Protein AF-A0A3P7J9U6-F1 (afdb_monomer)

Foldseek 3Di:
DDDVVVVVVVCVVLVQDWDWDQDPVGIHDIDRCPDDDDPPDPVVVVVVVVVVVVVVVVVVVVVVVVVVVVVVVD

Sequence (74 aa):
MVPEVYIQWIKMIYYGATSHVQTAAGQSKPFRIKTGVHQGSMLSPLLFITIMDAVTEDLSDSLHGLSCMQAMWG

pLDDT: mean 70.13, std 8.62, range [48.25, 85.81]

Radius of gyration: 19.61 Å; Cα contacts (8 Å, |Δi|>4): 30; chains: 1; bounding box: 53×16×51 Å

Organism: Strongylus vulgaris (NCBI:txid40348)

Structure (mmCIF, N/CA/C/O backbone):
data_AF-A0A3P7J9U6-F1
#
_entry.id   AF-A0A3P7J9U6-F1
#
loop_
_atom_site.group_PDB
_atom_site.id
_atom_site.type_symbol
_atom_site.label_atom_id
_atom_site.label_alt_id
_atom_site.label_comp_id
_atom_site.label_asym_id
_atom_site.label_entity_id
_atom_site.label_seq_id
_atom_site.pdbx_PDB_ins_code
_atom_site.Cartn_x
_atom_site.Cartn_y
_atom_site.Cartn_z
_atom_site.occupancy
_atom_site.B_iso_or_equiv
_atom_site.auth_seq_id
_atom_site.auth_comp_id
_atom_site.auth_asym_id
_atom_site.auth_atom_id
_atom_site.pdbx_PDB_model_num
ATOM 1 N N . MET A 1 1 ? 8.470 1.896 -14.862 1.00 57.72 1 MET A N 1
ATOM 2 C CA . MET A 1 1 ? 7.071 2.441 -14.953 1.00 57.72 1 MET A CA 1
ATOM 3 C C . MET A 1 1 ? 6.105 1.455 -14.304 1.00 57.72 1 MET A C 1
ATOM 5 O O . MET A 1 1 ? 6.169 0.294 -14.666 1.00 57.72 1 MET A O 1
ATOM 9 N N . VAL A 1 2 ? 5.206 1.868 -13.396 1.00 62.00 2 VAL A N 1
ATOM 10 C CA . VAL A 1 2 ? 4.264 0.928 -12.741 1.00 62.00 2 VAL A CA 1
ATOM 11 C C . VAL A 1 2 ? 3.176 0.476 -13.728 1.00 62.00 2 VAL A C 1
ATOM 13 O O . VAL A 1 2 ? 2.434 1.331 -14.220 1.00 62.00 2 VAL A O 1
ATOM 16 N N . PRO A 1 3 ? 3.034 -0.833 -14.008 1.00 79.56 3 PRO A N 1
ATOM 17 C CA . PRO A 1 3 ? 2.003 -1.316 -14.923 1.00 79.56 3 PRO A CA 1
ATOM 18 C C . PRO A 1 3 ? 0.579 -1.006 -14.441 1.00 79.56 3 PRO A C 1
ATOM 20 O O . PRO A 1 3 ? 0.238 -1.174 -13.269 1.00 79.56 3 PRO A O 1
ATOM 23 N N . GLU A 1 4 ? -0.280 -0.591 -15.371 1.00 75.56 4 GLU A N 1
ATOM 24 C CA . GLU A 1 4 ? -1.651 -0.136 -15.099 1.00 75.56 4 GLU A CA 1
ATOM 25 C C . GLU A 1 4 ? -2.528 -1.219 -14.441 1.00 75.56 4 GLU A C 1
ATOM 27 O O . GLU A 1 4 ? -3.408 -0.920 -13.627 1.00 75.56 4 GLU A O 1
ATOM 32 N N . VAL A 1 5 ? -2.214 -2.491 -14.711 1.00 65.50 5 VAL A N 1
ATOM 33 C CA . VAL A 1 5 ? -2.848 -3.654 -14.081 1.00 65.50 5 VAL A CA 1
ATOM 34 C C . VAL A 1 5 ? -2.696 -3.631 -12.557 1.00 65.50 5 VAL A C 1
ATOM 36 O O . VAL A 1 5 ? -3.671 -3.860 -11.845 1.00 65.50 5 VAL A O 1
ATOM 39 N N . TYR A 1 6 ? -1.538 -3.238 -12.022 1.00 64.31 6 TYR A N 1
ATOM 40 C CA . TYR A 1 6 ? -1.340 -3.171 -10.572 1.00 64.31 6 TYR A CA 1
ATOM 41 C C . TYR A 1 6 ? -2.189 -2.071 -9.936 1.00 64.31 6 TYR A C 1
ATOM 43 O O . TYR A 1 6 ? -2.779 -2.265 -8.873 1.00 64.31 6 TYR A O 1
ATOM 51 N N . ILE A 1 7 ? -2.338 -0.937 -10.623 1.00 72.50 7 ILE A N 1
ATOM 52 C CA . ILE A 1 7 ? -3.186 0.168 -10.168 1.00 72.50 7 ILE A CA 1
ATOM 53 C C . ILE A 1 7 ? -4.656 -0.273 -10.117 1.00 72.50 7 ILE A C 1
ATOM 55 O O . ILE A 1 7 ? -5.364 0.053 -9.161 1.00 72.50 7 ILE A O 1
ATOM 59 N N . GLN A 1 8 ? -5.128 -1.027 -11.113 1.00 72.88 8 GLN A N 1
ATOM 60 C CA . GLN A 1 8 ? -6.493 -1.560 -11.129 1.00 72.88 8 GLN A CA 1
ATOM 61 C C . GLN A 1 8 ? -6.746 -2.565 -10.004 1.00 72.88 8 GLN A C 1
ATOM 63 O O . GLN A 1 8 ? -7.781 -2.490 -9.341 1.00 72.88 8 GLN A O 1
ATOM 68 N N . TRP A 1 9 ? -5.804 -3.471 -9.755 1.00 69.00 9 TRP A N 1
ATOM 69 C CA . TRP A 1 9 ? -5.936 -4.484 -8.709 1.00 69.00 9 TRP A CA 1
ATOM 70 C C . TRP A 1 9 ? -5.968 -3.849 -7.319 1.00 69.00 9 TRP A C 1
ATOM 72 O O . TRP A 1 9 ? -6.836 -4.170 -6.510 1.00 69.00 9 TRP A O 1
ATOM 82 N N . ILE A 1 10 ? -5.106 -2.860 -7.072 1.00 69.94 10 ILE A N 1
ATOM 83 C CA . ILE A 1 10 ? -5.117 -2.082 -5.828 1.00 69.94 10 ILE A CA 1
ATOM 84 C C . ILE A 1 10 ? -6.452 -1.343 -5.671 1.00 69.94 10 ILE A C 1
ATOM 86 O O . ILE A 1 10 ? -7.065 -1.395 -4.605 1.00 69.94 10 ILE A O 1
ATOM 90 N N . LYS A 1 11 ? -6.958 -0.703 -6.731 1.00 71.81 11 LYS A N 1
ATOM 91 C CA . LYS A 1 11 ? -8.272 -0.042 -6.694 1.00 71.81 11 LYS A CA 1
ATOM 92 C C . LYS A 1 11 ? -9.406 -1.017 -6.368 1.00 71.81 11 LYS A C 1
ATOM 94 O O . LYS A 1 11 ? -10.288 -0.640 -5.603 1.00 71.81 11 LYS A O 1
ATOM 99 N N . MET A 1 12 ? -9.379 -2.244 -6.894 1.00 71.19 12 MET A N 1
ATOM 100 C CA . MET A 1 12 ? -10.367 -3.283 -6.570 1.00 71.19 12 MET A CA 1
ATOM 101 C C . MET A 1 12 ? -10.292 -3.731 -5.110 1.00 71.19 12 MET A C 1
ATOM 103 O O . MET A 1 12 ? -11.325 -3.823 -4.456 1.00 71.19 12 MET A O 1
ATOM 107 N N . ILE A 1 13 ? -9.091 -3.955 -4.577 1.00 71.31 13 ILE A N 1
ATOM 108 C CA . ILE A 1 13 ? -8.886 -4.398 -3.189 1.00 71.31 13 ILE A CA 1
ATOM 109 C C . ILE A 1 13 ? -9.414 -3.366 -2.182 1.00 71.31 13 ILE A C 1
ATOM 111 O O . ILE A 1 13 ? -9.984 -3.727 -1.154 1.00 71.31 13 ILE A O 1
ATOM 115 N N . TYR A 1 14 ? -9.250 -2.076 -2.479 1.00 67.94 14 TYR A N 1
ATOM 116 C CA . TYR A 1 14 ? -9.733 -0.992 -1.620 1.00 67.94 14 TYR A CA 1
ATOM 117 C C . TYR A 1 14 ? -11.176 -0.557 -1.928 1.00 67.94 14 TYR A C 1
ATOM 119 O O . TYR A 1 14 ? -11.739 0.261 -1.192 1.00 67.94 14 TYR A O 1
ATOM 127 N N . TYR A 1 15 ? -11.805 -1.085 -2.984 1.00 74.88 15 TYR A N 1
ATOM 128 C CA . TYR A 1 15 ? -13.164 -0.704 -3.358 1.00 74.88 15 TYR A CA 1
ATOM 129 C C . TYR A 1 15 ? -14.167 -1.168 -2.297 1.00 74.88 15 TYR A C 1
ATOM 131 O O . TYR A 1 15 ? -14.363 -2.357 -2.069 1.00 74.88 15 TYR A O 1
ATOM 139 N N . GLY A 1 16 ? -14.816 -0.209 -1.633 1.00 69.06 16 GLY A N 1
ATOM 140 C CA . GLY A 1 16 ? -15.829 -0.502 -0.616 1.00 69.06 16 GLY A CA 1
ATOM 141 C C . GLY A 1 16 ? -15.277 -1.009 0.720 1.00 69.06 16 GLY A C 1
ATOM 142 O O . GLY A 1 16 ? -16.069 -1.382 1.582 1.00 69.06 16 GLY A O 1
ATOM 143 N N . ALA A 1 17 ? -13.957 -0.986 0.932 1.00 71.25 17 ALA A N 1
ATOM 144 C CA . ALA A 1 17 ? -13.350 -1.434 2.181 1.00 71.25 17 ALA A CA 1
ATOM 145 C C . ALA A 1 17 ? -13.822 -0.595 3.389 1.00 71.25 17 ALA A C 1
ATOM 147 O O . ALA A 1 17 ? -13.788 0.644 3.387 1.00 71.25 17 ALA A O 1
ATOM 148 N N . THR A 1 18 ? -14.245 -1.282 4.452 1.00 71.06 18 THR A N 1
ATOM 149 C CA . THR A 1 18 ? -14.670 -0.682 5.726 1.00 71.06 18 THR A CA 1
ATOM 150 C C . THR A 1 18 ? 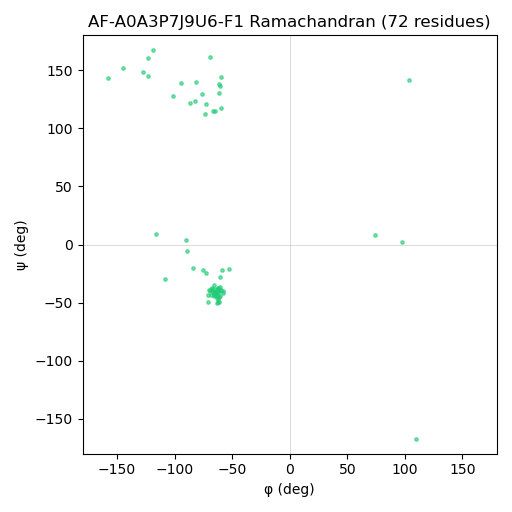-13.847 -1.227 6.882 1.00 71.06 18 THR A C 1
ATOM 152 O O . THR A 1 18 ? -13.513 -2.408 6.900 1.00 71.06 18 THR A O 1
ATOM 155 N N . SER A 1 19 ? -13.575 -0.379 7.867 1.00 72.75 19 SER A N 1
ATOM 156 C CA . SER A 1 19 ? -12.814 -0.697 9.073 1.00 72.75 19 SER A CA 1
ATOM 157 C C . SER A 1 19 ? -13.631 -0.414 10.328 1.00 72.75 19 SER A C 1
ATOM 159 O O . SER A 1 19 ? -14.586 0.358 10.286 1.00 72.75 19 SER A O 1
ATOM 161 N N . HIS A 1 20 ? -13.256 -1.011 11.452 1.00 73.44 20 HIS A N 1
ATOM 162 C CA . HIS A 1 20 ? -13.755 -0.659 12.775 1.00 73.44 20 HIS A CA 1
ATOM 163 C C . HIS A 1 20 ? -12.626 -0.819 13.804 1.00 73.44 20 HIS A C 1
ATOM 165 O O . HIS A 1 20 ? -11.696 -1.597 13.600 1.00 73.44 20 HIS A O 1
ATOM 171 N N . VAL A 1 21 ? -12.679 -0.046 14.887 1.00 76.94 21 VAL A N 1
ATOM 172 C CA . VAL A 1 21 ? -11.658 -0.027 15.941 1.00 76.94 21 VAL A CA 1
ATOM 173 C 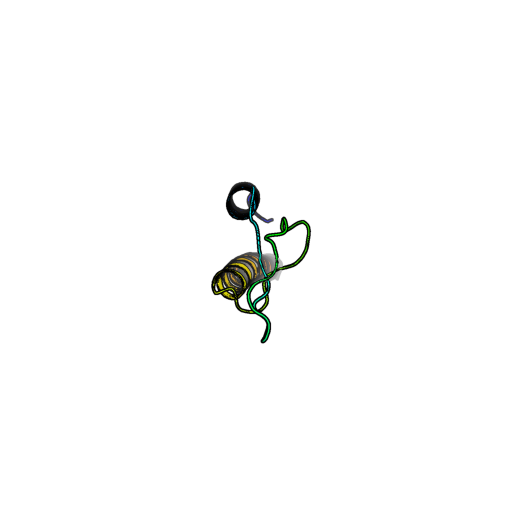C . VAL A 1 21 ? -12.141 -0.844 17.130 1.00 76.94 21 VAL A C 1
ATOM 175 O O . VAL A 1 21 ? -13.216 -0.566 17.662 1.00 76.94 21 VAL A O 1
ATOM 178 N N . GLN A 1 22 ? -11.323 -1.789 17.592 1.00 82.06 22 GLN A N 1
ATOM 179 C CA . GLN A 1 22 ? -11.583 -2.508 18.834 1.00 82.06 22 GLN A CA 1
ATOM 180 C C . GLN A 1 22 ? -11.014 -1.743 20.023 1.00 82.06 22 GLN A C 1
ATOM 182 O O . GLN A 1 22 ? -9.819 -1.466 20.091 1.00 82.06 22 GLN A O 1
ATOM 187 N N . THR A 1 23 ? -11.882 -1.401 20.968 1.00 80.44 23 THR A N 1
ATOM 188 C CA . THR A 1 23 ? -11.535 -0.700 22.207 1.00 80.44 23 THR A CA 1
ATOM 189 C C . THR A 1 23 ? -11.894 -1.562 23.415 1.00 80.44 23 THR A C 1
ATOM 191 O O . THR A 1 23 ? -12.642 -2.533 23.293 1.00 80.44 23 THR A O 1
ATOM 194 N N . ALA A 1 24 ? -11.420 -1.186 24.607 1.00 81.88 24 ALA A N 1
ATOM 195 C CA . ALA A 1 24 ? -11.823 -1.843 25.855 1.00 81.88 24 ALA A CA 1
ATOM 196 C C . ALA A 1 24 ? -13.346 -1.774 26.111 1.00 81.88 24 ALA A C 1
ATOM 198 O O . ALA A 1 24 ? -13.887 -2.612 26.823 1.00 81.88 24 ALA A O 1
ATOM 199 N N . ALA A 1 25 ? -14.039 -0.807 25.496 1.00 85.81 25 ALA A N 1
ATOM 200 C CA . ALA A 1 25 ? -15.492 -0.655 25.551 1.00 85.81 25 ALA A CA 1
ATOM 201 C C . ALA A 1 25 ? -16.237 -1.414 24.430 1.00 85.81 25 ALA A C 1
ATOM 203 O O . ALA A 1 25 ? -17.456 -1.302 24.319 1.00 85.81 25 ALA A O 1
ATOM 204 N N . GLY A 1 26 ? -15.523 -2.173 23.590 1.00 83.25 26 GLY A N 1
ATOM 205 C CA . GLY A 1 26 ? -16.073 -2.906 22.449 1.00 83.25 26 GLY A CA 1
ATOM 206 C C . GLY A 1 26 ? -15.670 -2.324 21.092 1.00 83.25 26 GLY A C 1
ATOM 207 O O . GLY A 1 26 ? -14.744 -1.516 20.982 1.00 83.25 26 GLY A O 1
ATOM 208 N N . GLN A 1 27 ? -16.352 -2.779 20.040 1.00 80.56 27 GLN A N 1
ATOM 209 C CA . GLN A 1 27 ? -16.075 -2.379 18.658 1.00 80.56 27 GLN A CA 1
ATOM 210 C C . GLN A 1 27 ? -16.716 -1.035 18.311 1.00 80.56 27 GLN A C 1
ATOM 212 O O . GLN A 1 27 ? -17.874 -0.778 18.647 1.00 80.56 27 GLN A O 1
ATOM 217 N N . SER A 1 28 ? -15.995 -0.195 17.570 1.00 79.69 28 SER A N 1
ATOM 218 C CA . SER A 1 28 ? -16.561 1.011 16.973 1.00 79.69 28 SER A CA 1
ATOM 219 C C . SER A 1 28 ? -17.546 0.663 15.856 1.00 79.69 28 SER A C 1
ATOM 221 O O . SER A 1 28 ? -17.500 -0.412 15.257 1.00 79.69 28 SER A O 1
ATOM 223 N N . LYS A 1 29 ? -18.403 1.623 15.495 1.00 80.81 29 LYS A N 1
ATOM 224 C CA . LYS A 1 29 ? -19.181 1.515 14.256 1.00 80.81 29 LYS A CA 1
ATOM 225 C C . LYS A 1 29 ? -18.229 1.410 13.050 1.00 80.81 29 LYS A C 1
ATOM 227 O O . LYS A 1 29 ? -17.184 2.071 13.069 1.00 80.81 29 LYS A O 1
ATOM 232 N N . PRO A 1 30 ? -18.578 0.625 12.016 1.00 77.19 30 PRO A N 1
ATOM 233 C CA . PRO A 1 30 ? -17.789 0.555 10.796 1.00 77.19 30 PRO A CA 1
ATOM 234 C C . PRO A 1 30 ? -17.693 1.923 10.117 1.00 77.19 30 PRO A C 1
ATOM 236 O O . PRO A 1 30 ? -18.694 2.631 9.989 1.00 77.19 30 PRO A O 1
ATOM 239 N N . PHE A 1 31 ? -16.505 2.287 9.647 1.00 75.19 31 PHE A N 1
ATOM 240 C CA . PHE A 1 31 ? -16.259 3.488 8.856 1.00 75.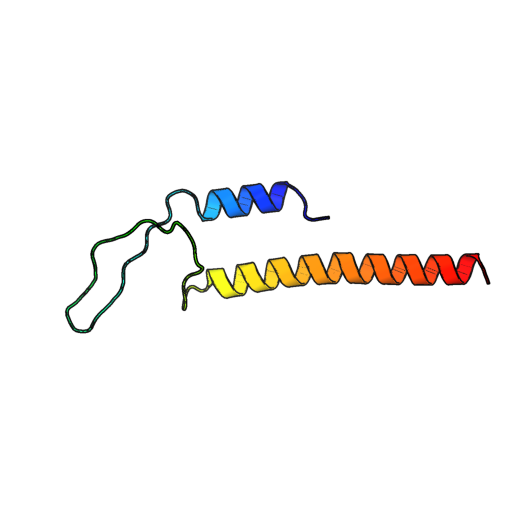19 31 PHE A CA 1
ATOM 241 C C . PHE A 1 31 ? -15.524 3.141 7.558 1.00 75.19 31 PHE A C 1
ATOM 243 O O . PHE A 1 31 ? -14.753 2.184 7.480 1.00 75.19 31 PHE A O 1
ATOM 250 N N . ARG A 1 32 ? -15.797 3.912 6.501 1.00 67.38 32 ARG A N 1
ATOM 251 C CA . ARG A 1 32 ? -15.231 3.676 5.167 1.00 67.38 32 ARG A CA 1
ATOM 252 C C . ARG A 1 32 ? -13.774 4.125 5.123 1.00 67.38 32 ARG A C 1
ATOM 254 O O . ARG A 1 32 ? -13.486 5.269 5.476 1.00 67.38 32 ARG A O 1
ATOM 261 N N . ILE A 1 33 ? -12.881 3.265 4.641 1.00 62.25 33 ILE A N 1
ATOM 262 C CA . ILE A 1 33 ? -11.471 3.617 4.461 1.00 62.25 33 ILE A CA 1
ATOM 263 C C . ILE A 1 33 ? -11.381 4.550 3.248 1.00 62.25 33 ILE A C 1
ATOM 265 O O . ILE A 1 33 ? -11.706 4.159 2.130 1.00 62.25 33 ILE A O 1
ATOM 269 N N . LYS A 1 34 ? -11.027 5.819 3.478 1.00 59.72 34 LYS A N 1
ATOM 270 C CA . LYS A 1 34 ? -10.882 6.833 2.414 1.00 59.72 34 LYS A CA 1
ATOM 271 C C . LYS A 1 34 ? -9.424 7.203 2.143 1.00 59.72 34 LYS A C 1
ATOM 273 O O . LYS A 1 34 ? -9.104 7.527 1.008 1.00 59.72 34 LYS A O 1
ATOM 278 N N . THR A 1 35 ? -8.561 7.120 3.152 1.00 56.41 35 THR A N 1
ATOM 279 C CA . THR A 1 35 ? -7.111 7.331 3.076 1.00 56.41 35 THR A CA 1
ATOM 280 C C . THR A 1 35 ? -6.456 6.628 4.269 1.00 56.41 35 THR A C 1
ATOM 282 O O . THR A 1 35 ? -7.027 6.609 5.359 1.00 56.41 35 THR A O 1
ATOM 285 N N . GLY A 1 36 ? -5.271 6.047 4.068 1.00 57.25 36 GLY A N 1
ATOM 286 C CA . GLY A 1 36 ? -4.503 5.376 5.122 1.00 57.25 36 GLY A CA 1
ATOM 287 C C . GLY A 1 36 ? -4.565 3.849 5.066 1.00 57.25 36 GLY A C 1
ATOM 288 O O . GLY A 1 36 ? -5.591 3.250 4.745 1.00 57.25 36 GLY A O 1
ATOM 289 N N . VAL A 1 37 ? -3.427 3.228 5.367 1.00 56.66 37 VAL A N 1
ATOM 290 C CA . VAL A 1 37 ? -3.251 1.778 5.416 1.00 56.66 37 VAL A CA 1
ATOM 291 C C . VAL A 1 37 ? -3.457 1.296 6.856 1.00 56.66 37 VAL A C 1
ATOM 293 O O . VAL A 1 37 ? -3.018 1.945 7.803 1.00 56.66 37 VAL A O 1
ATOM 296 N N . HIS A 1 38 ? -4.149 0.168 7.032 1.00 56.28 38 HIS A N 1
AT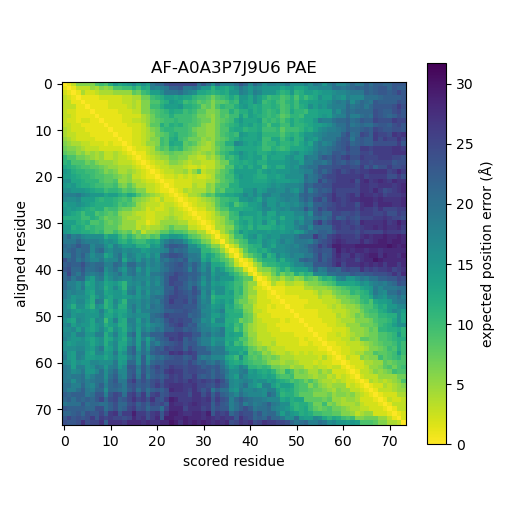OM 297 C CA . HIS A 1 38 ? -4.424 -0.422 8.345 1.00 56.28 38 HIS A CA 1
ATOM 298 C C . HIS A 1 38 ? -3.123 -0.772 9.092 1.00 56.28 38 HIS A C 1
ATOM 300 O O . HIS A 1 38 ? -2.399 -1.677 8.673 1.00 56.28 38 HIS A O 1
ATOM 306 N N . GLN A 1 39 ? -2.866 -0.151 10.247 1.00 54.59 39 GLN A N 1
ATOM 307 C CA . GLN A 1 39 ? -1.878 -0.675 11.194 1.00 54.59 39 GLN A CA 1
ATOM 308 C C . GLN A 1 39 ? -2.393 -2.027 11.721 1.00 54.59 39 GLN A C 1
ATOM 310 O O . GLN A 1 39 ? -3.459 -2.091 12.330 1.00 54.59 39 GLN A O 1
ATOM 315 N N . GLY A 1 40 ? -1.678 -3.112 11.406 1.00 53.44 40 GLY A N 1
ATOM 316 C CA . GLY A 1 40 ? -2.040 -4.486 11.783 1.00 53.44 40 GLY A CA 1
ATOM 317 C C . GLY A 1 40 ? -2.768 -5.318 10.715 1.00 53.44 40 GLY A C 1
ATOM 318 O O . GLY A 1 40 ? -3.089 -6.472 10.980 1.00 53.44 40 GLY A O 1
ATOM 319 N N . SER A 1 41 ? -3.009 -4.799 9.505 1.00 55.16 41 SER A N 1
AT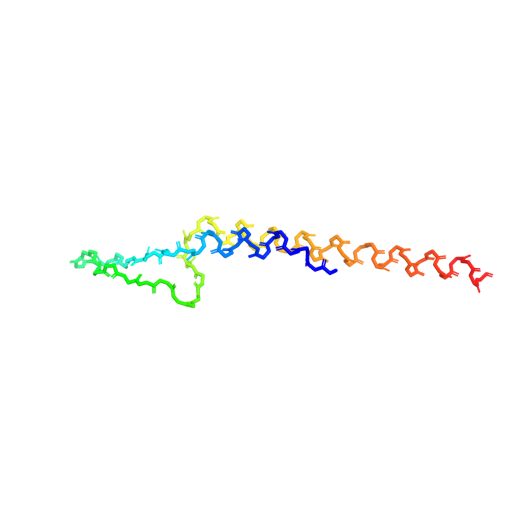OM 320 C CA . SER A 1 41 ? -3.503 -5.638 8.399 1.00 55.16 41 SER A CA 1
ATOM 321 C C . SER A 1 41 ? -2.336 -6.366 7.737 1.00 55.16 41 SER A C 1
ATOM 323 O O . SER A 1 41 ? -1.430 -5.708 7.233 1.00 55.16 41 SER A O 1
ATOM 325 N N . MET A 1 42 ? -2.375 -7.705 7.670 1.00 53.09 42 MET A N 1
ATOM 326 C CA . MET A 1 42 ? -1.416 -8.519 6.894 1.00 53.09 42 MET A CA 1
ATOM 327 C C . MET A 1 42 ? -1.300 -8.081 5.423 1.00 53.09 42 MET A C 1
ATOM 329 O O . MET A 1 42 ? -0.284 -8.329 4.777 1.00 53.09 42 MET A O 1
ATOM 333 N N . LEU A 1 43 ? -2.314 -7.384 4.905 1.00 60.06 43 LEU A N 1
ATOM 334 C CA . LEU A 1 43 ? -2.327 -6.851 3.548 1.00 60.06 43 LEU A CA 1
ATOM 335 C C . LEU A 1 43 ? -1.394 -5.642 3.369 1.00 60.06 43 LEU A C 1
ATOM 337 O O . LEU A 1 43 ? -0.946 -5.385 2.259 1.00 60.06 43 LEU A O 1
ATOM 341 N N . SER A 1 44 ? -1.087 -4.906 4.443 1.00 63.62 44 SER A N 1
ATOM 342 C CA . SER A 1 44 ? -0.186 -3.747 4.405 1.00 63.62 44 SER A CA 1
ATOM 343 C C . SER A 1 44 ? 1.272 -4.150 4.181 1.00 63.62 44 SER A C 1
ATOM 345 O O . SER A 1 44 ? 1.887 -3.575 3.286 1.00 63.62 44 SER A O 1
ATOM 347 N N . PRO A 1 45 ? 1.842 -5.118 4.930 1.00 62.41 45 PRO A N 1
ATOM 348 C CA . PRO A 1 45 ? 3.150 -5.671 4.608 1.00 62.41 45 PRO A CA 1
ATOM 349 C C . PRO A 1 45 ? 3.189 -6.272 3.208 1.00 62.41 45 PRO A C 1
ATOM 351 O O . PRO A 1 45 ? 4.146 -6.025 2.490 1.00 62.41 45 PRO A O 1
ATOM 354 N N . LEU A 1 46 ? 2.141 -6.995 2.793 1.00 68.50 46 LEU A N 1
ATOM 355 C CA . LEU A 1 46 ? 2.106 -7.615 1.469 1.00 68.50 46 LEU A CA 1
ATOM 356 C C . LEU A 1 46 ? 2.150 -6.562 0.354 1.00 68.50 46 LEU A C 1
ATOM 358 O O . LEU A 1 46 ? 3.016 -6.636 -0.506 1.00 68.50 46 LEU A O 1
ATOM 362 N N . LEU A 1 47 ? 1.293 -5.537 0.415 1.00 69.00 47 LEU A N 1
ATOM 363 C CA . LEU A 1 47 ? 1.297 -4.429 -0.547 1.00 69.00 47 LEU A CA 1
ATOM 364 C C . LEU A 1 47 ? 2.613 -3.647 -0.523 1.00 69.00 47 LEU A C 1
ATOM 366 O O . LEU A 1 47 ? 3.105 -3.262 -1.578 1.00 69.00 47 LEU A O 1
ATOM 370 N N . PHE A 1 48 ? 3.191 -3.423 0.659 1.00 71.38 48 PHE A N 1
ATOM 371 C CA . PHE A 1 48 ? 4.484 -2.757 0.781 1.00 71.38 48 PHE A CA 1
ATOM 372 C C . PHE A 1 48 ? 5.596 -3.579 0.117 1.00 71.38 48 PHE A C 1
ATOM 374 O O . PHE A 1 48 ? 6.351 -3.028 -0.674 1.00 71.38 48 PHE A O 1
ATOM 381 N N . ILE A 1 49 ? 5.648 -4.892 0.360 1.00 76.44 49 ILE A N 1
ATOM 382 C CA . ILE A 1 49 ? 6.623 -5.804 -0.257 1.00 76.44 49 ILE A CA 1
ATOM 383 C C . ILE A 1 49 ? 6.441 -5.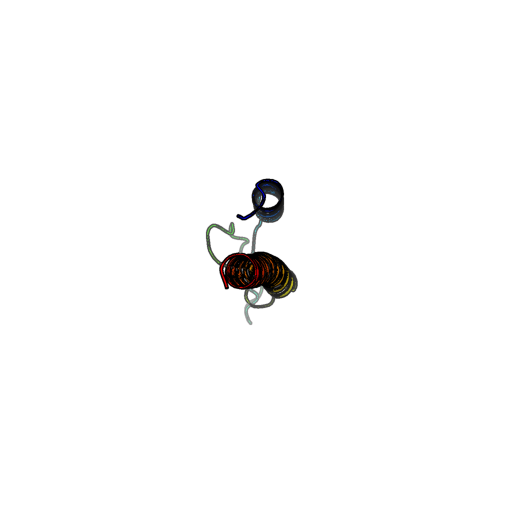841 -1.777 1.00 76.44 49 ILE A C 1
ATOM 385 O O . ILE A 1 49 ? 7.415 -5.661 -2.493 1.00 76.44 49 ILE A O 1
ATOM 389 N N . THR A 1 50 ? 5.212 -5.977 -2.288 1.00 75.75 50 THR A N 1
ATOM 390 C CA . THR A 1 50 ? 4.961 -6.008 -3.742 1.00 75.75 50 THR A CA 1
ATOM 391 C C . THR A 1 50 ? 5.365 -4.703 -4.432 1.00 75.75 50 THR A C 1
ATOM 393 O O . THR A 1 50 ? 5.898 -4.727 -5.538 1.00 75.75 50 THR A O 1
ATOM 396 N N . ILE A 1 51 ? 5.132 -3.552 -3.791 1.00 77.00 51 ILE A N 1
ATOM 397 C CA . ILE A 1 51 ? 5.564 -2.252 -4.322 1.00 77.00 51 ILE A CA 1
ATOM 398 C C . ILE A 1 51 ? 7.092 -2.142 -4.292 1.00 77.00 51 ILE A C 1
ATOM 400 O O . ILE A 1 51 ? 7.682 -1.689 -5.269 1.00 77.00 51 ILE A O 1
ATOM 404 N N . MET A 1 52 ? 7.735 -2.560 -3.199 1.00 76.94 52 MET A N 1
ATOM 405 C CA . MET A 1 52 ? 9.192 -2.513 -3.067 1.00 76.94 52 MET A CA 1
ATOM 406 C C . MET A 1 52 ? 9.901 -3.458 -4.045 1.00 76.94 52 MET A C 1
ATOM 408 O O . MET A 1 52 ? 10.914 -3.054 -4.613 1.00 76.94 52 MET A O 1
ATOM 412 N N . ASP A 1 53 ? 9.364 -4.653 -4.299 1.00 74.62 53 ASP A N 1
ATOM 413 C CA . ASP A 1 53 ? 9.888 -5.581 -5.312 1.00 74.62 53 ASP A CA 1
ATOM 414 C C . ASP A 1 53 ? 9.820 -4.961 -6.710 1.00 74.62 53 ASP A C 1
ATOM 416 O O . ASP A 1 53 ? 10.839 -4.884 -7.391 1.00 74.62 53 ASP A O 1
ATOM 420 N N . ALA A 1 54 ? 8.665 -4.411 -7.104 1.00 77.75 54 ALA A N 1
ATOM 421 C CA . ALA A 1 54 ? 8.508 -3.775 -8.413 1.00 77.75 54 ALA A CA 1
ATOM 422 C C . ALA A 1 54 ? 9.427 -2.551 -8.601 1.00 77.75 54 ALA A C 1
ATOM 424 O O . ALA A 1 54 ? 9.953 -2.325 -9.688 1.00 77.75 54 ALA A O 1
ATOM 425 N N . VAL A 1 55 ? 9.638 -1.752 -7.547 1.00 76.25 55 VAL A N 1
ATOM 426 C CA . VAL A 1 55 ? 10.572 -0.611 -7.576 1.00 76.25 55 VAL A CA 1
ATOM 427 C C . VAL A 1 55 ? 12.023 -1.085 -7.671 1.00 76.25 55 VAL A C 1
ATOM 429 O O . VAL A 1 55 ? 12.827 -0.462 -8.363 1.00 76.25 55 VAL A O 1
ATOM 432 N N . THR A 1 56 ? 12.367 -2.176 -6.986 1.00 74.75 56 THR A N 1
ATOM 433 C CA . THR A 1 56 ? 13.723 -2.736 -7.003 1.00 74.75 56 THR A CA 1
ATOM 434 C C . THR A 1 56 ? 14.040 -3.359 -8.358 1.00 74.75 56 THR A C 1
ATOM 436 O O . THR A 1 56 ? 15.139 -3.156 -8.863 1.00 74.75 56 THR A O 1
ATOM 439 N N . GLU A 1 57 ? 13.080 -4.041 -8.983 1.00 77.69 57 GLU A N 1
ATOM 440 C CA . GLU A 1 57 ? 13.202 -4.589 -10.338 1.00 77.69 57 GLU A CA 1
ATOM 441 C C . GLU A 1 57 ? 13.413 -3.475 -11.380 1.00 77.69 57 GLU A C 1
ATOM 443 O O . GLU A 1 57 ? 14.401 -3.509 -12.110 1.00 77.69 57 GLU A O 1
ATOM 448 N N . ASP A 1 58 ? 12.583 -2.420 -11.371 1.00 76.69 58 ASP A N 1
ATOM 449 C CA . ASP A 1 58 ? 12.698 -1.265 -12.290 1.00 76.69 58 ASP A CA 1
ATOM 450 C C . ASP A 1 58 ? 14.050 -0.536 -12.116 1.00 76.69 58 ASP A C 1
ATOM 452 O O . ASP A 1 58 ? 14.668 -0.085 -13.087 1.00 76.69 58 ASP A O 1
ATOM 456 N N . LEU A 1 59 ? 14.550 -0.450 -10.877 1.00 78.69 59 LEU A N 1
ATOM 457 C CA . LEU A 1 59 ? 15.858 0.132 -10.571 1.00 78.69 59 LEU A CA 1
ATOM 458 C C . LEU A 1 59 ? 17.010 -0.765 -11.039 1.00 78.69 59 LEU A C 1
ATOM 460 O O . LEU A 1 59 ? 17.981 -0.262 -11.605 1.00 78.69 59 LEU A O 1
ATOM 464 N N . SER A 1 60 ? 16.918 -2.074 -10.815 1.00 79.25 60 SER A N 1
ATOM 465 C CA . SER A 1 60 ? 17.960 -3.028 -11.197 1.00 79.25 60 SER A CA 1
ATOM 466 C C . SER A 1 60 ? 18.096 -3.124 -12.718 1.00 79.25 60 SER A C 1
ATOM 468 O O . SER A 1 60 ? 19.216 -3.096 -13.230 1.00 79.25 60 SER A O 1
ATOM 470 N N . ASP A 1 61 ? 16.977 -3.122 -13.444 1.00 79.00 61 ASP A N 1
ATOM 471 C CA . ASP A 1 61 ? 16.954 -3.063 -14.908 1.00 79.00 61 ASP A CA 1
ATOM 472 C C . ASP A 1 61 ? 17.550 -1.752 -15.432 1.00 79.00 61 ASP A C 1
ATOM 474 O O . ASP A 1 61 ? 18.351 -1.753 -16.371 1.00 79.00 61 ASP A O 1
ATOM 478 N N . SER A 1 62 ? 17.240 -0.626 -14.783 1.00 77.69 62 SER A N 1
ATOM 479 C CA . SER A 1 62 ? 17.815 0.677 -15.132 1.00 77.69 62 SER A CA 1
ATOM 480 C C . SER A 1 62 ? 19.334 0.725 -14.912 1.00 77.69 62 SER A C 1
ATOM 482 O O . SER A 1 62 ? 20.068 1.258 -15.747 1.00 77.69 62 SER A O 1
ATOM 484 N 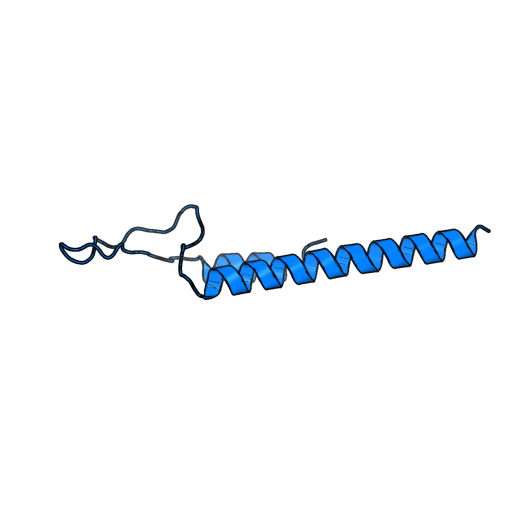N . LEU A 1 63 ? 19.831 0.145 -13.815 1.00 75.38 63 LEU A N 1
ATOM 485 C CA . LEU A 1 63 ? 21.264 0.064 -13.509 1.00 75.38 63 LEU A CA 1
ATOM 486 C C . LEU A 1 63 ? 22.007 -0.877 -14.467 1.00 75.38 63 LEU A C 1
ATOM 488 O O . LEU A 1 63 ? 23.105 -0.547 -14.922 1.00 75.38 63 LEU A O 1
ATOM 492 N N . HIS A 1 64 ? 21.408 -2.013 -14.828 1.00 76.88 64 HIS A N 1
ATOM 493 C CA . HIS A 1 64 ? 21.942 -2.914 -15.852 1.00 76.88 64 HIS A CA 1
ATOM 494 C C . HIS A 1 64 ? 21.985 -2.246 -17.232 1.00 76.88 64 HIS A C 1
ATOM 496 O O . HIS A 1 64 ? 22.987 -2.358 -17.941 1.00 76.88 64 HIS A O 1
ATOM 502 N N . GLY A 1 65 ? 20.944 -1.493 -17.594 1.00 69.00 65 GLY A N 1
ATOM 503 C CA . GLY A 1 65 ? 20.905 -0.702 -18.822 1.00 69.00 65 GLY A CA 1
ATOM 504 C C . GLY A 1 65 ? 22.017 0.348 -18.881 1.00 69.00 65 GLY A C 1
ATOM 505 O O . GLY A 1 65 ? 22.698 0.458 -19.901 1.00 69.00 65 GLY A O 1
ATOM 506 N N . LEU A 1 66 ? 22.263 1.075 -17.783 1.00 70.25 66 LEU A N 1
ATOM 507 C CA . LEU A 1 66 ? 23.377 2.027 -17.688 1.00 70.25 66 LEU A CA 1
ATOM 508 C C . LEU A 1 66 ? 24.742 1.344 -17.810 1.00 70.25 66 LEU A C 1
ATOM 510 O O . LEU A 1 66 ? 25.604 1.834 -18.536 1.00 70.25 66 LEU A O 1
ATOM 514 N N . SER A 1 67 ? 24.937 0.205 -17.141 1.00 71.31 67 SER A N 1
ATOM 515 C CA . SER A 1 67 ? 26.183 -0.562 -17.229 1.00 71.31 67 SER A CA 1
ATOM 516 C C . SER A 1 67 ? 26.455 -1.051 -18.654 1.00 71.31 67 SER A C 1
ATOM 518 O O . SER A 1 67 ? 27.587 -0.951 -19.126 1.00 71.31 67 SER A O 1
ATOM 520 N N . CYS A 1 68 ? 25.423 -1.517 -19.360 1.00 62.69 68 CYS A N 1
ATOM 521 C CA . CYS A 1 68 ? 25.526 -1.955 -20.749 1.00 62.69 68 CYS A CA 1
ATOM 522 C C . CYS A 1 68 ? 25.838 -0.781 -21.694 1.00 62.69 68 CYS A C 1
ATOM 524 O O . CYS A 1 68 ? 26.693 -0.896 -22.569 1.00 62.69 68 CYS A O 1
ATOM 526 N N . MET A 1 69 ? 25.22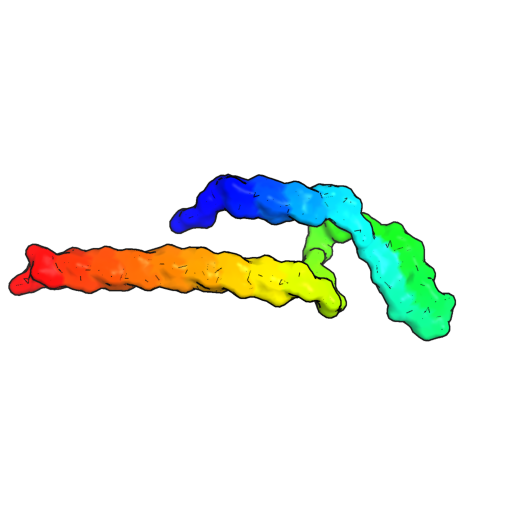3 0.387 -21.469 1.00 70.56 69 MET A N 1
ATOM 527 C CA . MET A 1 69 ? 25.540 1.610 -22.216 1.00 70.56 69 MET A CA 1
ATOM 528 C C . MET A 1 69 ? 26.978 2.086 -21.972 1.00 70.56 69 MET A C 1
ATOM 530 O O . MET A 1 69 ? 27.652 2.468 -22.923 1.00 70.56 69 MET A O 1
ATOM 534 N N . GLN A 1 70 ? 27.487 2.004 -20.740 1.00 67.12 70 GLN A N 1
ATOM 535 C CA . GLN A 1 70 ? 28.889 2.316 -20.439 1.00 67.12 70 GLN A CA 1
ATOM 536 C C . GLN A 1 70 ? 29.870 1.337 -21.098 1.00 67.12 70 GLN A C 1
ATOM 538 O O . GLN A 1 70 ? 30.936 1.765 -21.526 1.00 67.12 70 GLN A O 1
ATOM 543 N N . ALA A 1 71 ? 29.510 0.057 -21.224 1.00 67.31 71 ALA A N 1
ATOM 544 C CA . ALA A 1 71 ? 30.320 -0.951 -21.913 1.00 67.31 71 ALA A CA 1
ATOM 545 C C . ALA A 1 71 ? 30.276 -0.839 -23.451 1.00 67.31 71 ALA A C 1
ATOM 547 O O . ALA A 1 71 ? 31.174 -1.329 -24.123 1.00 67.31 71 ALA A O 1
ATOM 548 N N . MET A 1 72 ? 29.241 -0.211 -24.019 1.00 64.69 72 MET A N 1
ATOM 549 C CA . MET A 1 72 ? 29.126 0.041 -25.464 1.00 64.69 72 MET A CA 1
ATOM 550 C C . MET A 1 72 ? 29.860 1.307 -25.931 1.00 64.69 72 MET A C 1
ATOM 552 O O . MET A 1 72 ? 30.102 1.454 -27.126 1.00 64.69 72 MET A O 1
ATOM 556 N N . TRP A 1 73 ? 30.156 2.234 -25.016 1.00 5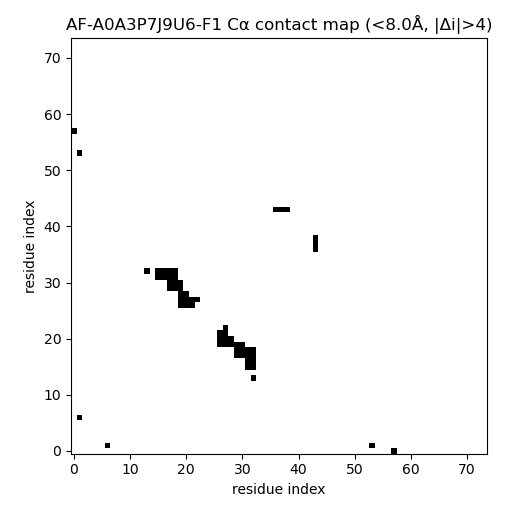2.88 73 TRP A N 1
ATOM 557 C CA . TRP A 1 73 ? 30.738 3.550 -25.316 1.00 52.88 73 TRP A CA 1
ATOM 558 C C . TRP A 1 73 ? 32.143 3.749 -24.714 1.00 52.88 73 TRP A C 1
ATOM 560 O O . TRP A 1 73 ? 32.661 4.867 -24.751 1.00 52.88 73 TRP A O 1
ATOM 570 N N . GLY A 1 74 ? 32.754 2.691 -24.171 1.00 48.25 74 GLY A N 1
ATOM 571 C CA . GLY A 1 74 ? 34.147 2.644 -23.707 1.00 48.25 74 GLY A CA 1
ATOM 572 C C . GLY A 1 74 ? 34.947 1.604 -24.474 1.00 48.25 74 GLY A C 1
ATOM 573 O O . GLY A 1 74 ? 36.149 1.861 -24.700 1.00 48.25 74 GLY A O 1
#

Secondary structure (DSSP, 8-state):
---HHHHHHHHHHHTT-EE--EETTEEPPPEE--S---TT-THHHHHHHHHHHHHHHHHHHHHHHHHHHHHH--

Nearest PDB structures (foldseek):
  2ca1-assembly1_B  TM=2.565E-01  e=4.859E+00  Infectious bronchitis virus

Mean predicted aligned error: 13.84 Å

Solvent-accessible surface area (backbone atoms only — not comparable to full-atom values): 4589 Å² total; per-residue (Å²): 128,86,60,68,67,59,58,51,51,53,51,56,71,53,58,86,38,66,46,63,53,81,48,99,93,42,72,48,75,75,44,73,65,84,76,84,77,61,90,87,42,75,64,45,62,49,53,50,50,55,51,51,51,55,52,48,50,53,47,50,54,50,52,51,51,50,54,52,52,53,67,74,76,107